Protein AF-A0A8T4N628-F1 (afdb_monomer_lite)

Secondary structure (DSSP, 8-state):
-PPPHHHHHHB---SHHHHHHHHHHHHHHTS---HHHHHHHHHHHHHTBTTTHHHHHHHHHHHHHHHT-

pLDDT: mean 91.27, std 6.36, range [54.44, 97.5]

Structure (mmCIF, N/CA/C/O backbone):
data_AF-A0A8T4N628-F1
#
_entry.id   AF-A0A8T4N628-F1
#
loop_
_atom_site.group_PDB
_atom_site.id
_atom_site.type_symbol
_atom_site.label_atom_id
_atom_site.label_alt_id
_atom_site.label_comp_id
_atom_site.label_asym_id
_atom_site.label_entity_id
_atom_site.label_seq_id
_atom_site.pdbx_PDB_ins_code
_atom_site.Cartn_x
_atom_site.Cartn_y
_atom_site.Cartn_z
_atom_site.occupancy
_atom_site.B_iso_or_equiv
_atom_site.auth_seq_id
_atom_site.auth_comp_id
_atom_site.auth_asym_id
_atom_site.auth_atom_id
_atom_site.pdbx_PDB_model_num
ATOM 1 N N . MET A 1 1 ? 1.112 6.249 -19.879 1.00 72.06 1 MET A N 1
ATOM 2 C CA . MET A 1 1 ? 1.370 6.748 -18.506 1.00 72.06 1 MET A CA 1
ATOM 3 C C . MET A 1 1 ? 2.849 6.602 -18.199 1.00 72.06 1 MET A C 1
ATOM 5 O O . MET A 1 1 ? 3.379 5.522 -18.414 1.00 72.06 1 MET A O 1
ATOM 9 N N . LYS A 1 2 ? 3.507 7.660 -17.710 1.00 80.88 2 LYS A N 1
ATOM 10 C CA . LYS A 1 2 ? 4.933 7.620 -17.356 1.00 80.88 2 LYS A CA 1
ATOM 11 C C . LYS A 1 2 ? 5.096 7.237 -15.878 1.00 80.88 2 LYS A C 1
ATOM 13 O O . LYS A 1 2 ? 4.469 7.844 -15.005 1.00 80.88 2 LYS A O 1
ATOM 18 N N . ILE A 1 3 ? 5.888 6.200 -15.614 1.00 83.69 3 ILE A N 1
ATOM 19 C CA . ILE A 1 3 ? 6.315 5.803 -14.264 1.00 83.69 3 ILE A CA 1
ATOM 20 C C . ILE A 1 3 ? 7.577 6.601 -13.952 1.00 83.69 3 ILE A C 1
ATOM 22 O O . ILE A 1 3 ? 8.496 6.630 -14.774 1.00 83.69 3 ILE A O 1
ATOM 26 N N . THR A 1 4 ? 7.615 7.270 -12.804 1.00 85.75 4 THR A N 1
ATOM 27 C CA . THR A 1 4 ? 8.789 8.051 -12.398 1.00 85.75 4 THR A CA 1
ATOM 28 C C . THR A 1 4 ? 9.878 7.137 -11.838 1.00 85.75 4 THR A C 1
ATOM 30 O O . THR A 1 4 ? 9.604 6.030 -11.370 1.00 85.75 4 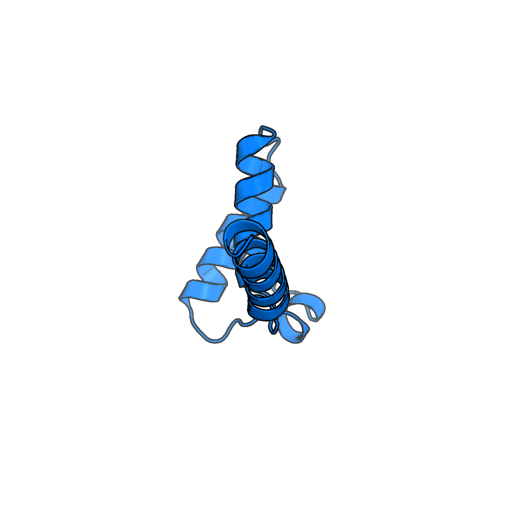THR A O 1
ATOM 33 N N . ASP A 1 5 ? 11.130 7.593 -11.835 1.00 85.75 5 ASP A N 1
ATOM 34 C CA . ASP A 1 5 ? 12.229 6.792 -11.279 1.00 85.75 5 ASP A CA 1
ATOM 35 C C . ASP A 1 5 ? 12.100 6.608 -9.760 1.00 85.75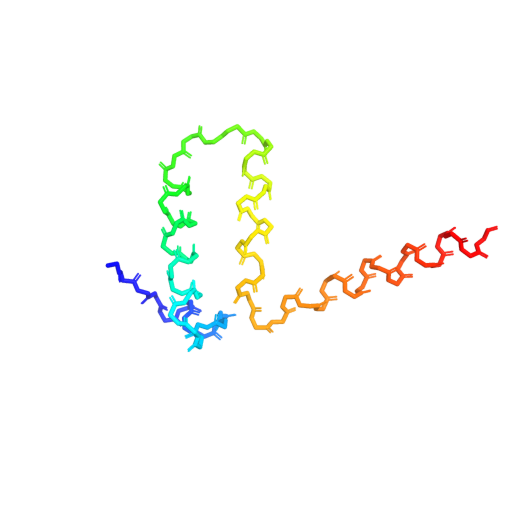 5 ASP A C 1
ATOM 37 O O . ASP A 1 5 ? 12.461 5.560 -9.220 1.00 85.75 5 ASP A O 1
ATOM 41 N N . TYR A 1 6 ? 11.459 7.563 -9.076 1.00 86.25 6 TYR A N 1
ATOM 42 C CA . TYR A 1 6 ? 11.034 7.395 -7.688 1.00 86.25 6 TYR A CA 1
ATOM 43 C C . TYR A 1 6 ? 10.088 6.196 -7.523 1.00 86.25 6 TYR A C 1
ATOM 45 O O . TYR A 1 6 ? 10.282 5.380 -6.622 1.00 86.25 6 TYR A O 1
ATOM 53 N N . GLU A 1 7 ? 9.078 6.057 -8.382 1.00 85.81 7 GLU A N 1
ATOM 54 C CA . GLU A 1 7 ? 8.113 4.954 -8.310 1.00 85.81 7 GLU A CA 1
ATOM 55 C C . GLU A 1 7 ? 8.772 3.611 -8.618 1.00 85.81 7 GLU A C 1
ATOM 57 O O . GLU A 1 7 ? 8.568 2.658 -7.872 1.00 85.81 7 GLU A O 1
ATOM 62 N N . LYS A 1 8 ? 9.649 3.544 -9.627 1.00 85.94 8 LYS A N 1
ATOM 63 C CA . LYS A 1 8 ? 10.442 2.332 -9.906 1.00 85.94 8 LYS A CA 1
ATOM 64 C C . LYS A 1 8 ? 11.300 1.919 -8.707 1.00 85.94 8 LYS A C 1
ATOM 66 O O . LYS A 1 8 ? 11.435 0.734 -8.404 1.00 85.94 8 LYS A O 1
ATOM 71 N N . LYS A 1 9 ? 11.883 2.894 -8.000 1.00 86.31 9 LYS A N 1
ATOM 72 C CA . LYS A 1 9 ? 12.727 2.634 -6.828 1.00 86.31 9 LYS A CA 1
ATOM 73 C C . LYS A 1 9 ? 11.917 2.181 -5.615 1.00 86.31 9 LYS A C 1
ATOM 75 O O . LYS A 1 9 ? 12.381 1.304 -4.886 1.00 86.31 9 LYS A O 1
ATOM 80 N N . ASN A 1 10 ? 10.738 2.756 -5.388 1.00 87.69 10 ASN A N 1
ATOM 81 C CA . ASN A 1 10 ? 9.996 2.588 -4.137 1.00 87.69 10 ASN A CA 1
ATOM 82 C C . ASN A 1 10 ? 8.849 1.577 -4.213 1.00 87.69 10 ASN A C 1
ATOM 84 O O . ASN A 1 10 ? 8.433 1.082 -3.162 1.00 87.69 10 ASN A O 1
ATOM 88 N N . TYR A 1 11 ? 8.328 1.276 -5.404 1.00 91.00 11 TYR A N 1
ATOM 89 C CA . TYR A 1 11 ? 7.170 0.403 -5.577 1.00 91.00 11 TYR A CA 1
ATOM 90 C C . TYR A 1 11 ? 7.549 -1.003 -6.061 1.00 91.00 11 TYR A C 1
ATOM 92 O O . TYR A 1 11 ? 8.595 -1.222 -6.674 1.00 91.00 11 TYR A O 1
ATOM 100 N N . ILE A 1 12 ? 6.701 -1.974 -5.729 1.00 88.56 12 ILE A N 1
ATOM 101 C CA . ILE A 1 12 ? 6.685 -3.325 -6.281 1.00 88.56 12 ILE A CA 1
ATOM 102 C C . ILE A 1 12 ? 5.817 -3.234 -7.531 1.00 88.56 12 ILE A C 1
ATOM 104 O O . ILE A 1 12 ? 4.602 -3.140 -7.429 1.00 88.56 12 ILE A O 1
ATOM 108 N N . LEU A 1 13 ? 6.460 -3.169 -8.693 1.00 86.75 13 LEU A N 1
ATOM 109 C CA . LEU A 1 13 ? 5.800 -3.093 -9.998 1.00 86.75 13 LEU A CA 1
ATOM 110 C C . LEU A 1 13 ? 6.203 -4.309 -10.840 1.00 86.75 13 LEU A C 1
ATOM 112 O O . LEU A 1 13 ? 6.690 -4.162 -11.958 1.00 86.75 13 LEU A O 1
ATOM 116 N N . LYS A 1 14 ? 6.135 -5.499 -10.233 1.00 85.06 14 LYS A N 1
ATOM 117 C CA . LYS A 1 14 ? 6.618 -6.743 -10.851 1.00 85.06 14 LYS A CA 1
ATOM 118 C C . LYS A 1 14 ? 5.555 -7.346 -11.760 1.00 85.06 14 LYS A C 1
ATOM 120 O O . LYS A 1 14 ? 5.898 -7.884 -12.808 1.00 85.06 14 LYS A O 1
ATOM 125 N N . ASP A 1 15 ? 4.293 -7.244 -11.359 1.00 88.94 15 ASP A N 1
ATOM 126 C CA . ASP A 1 15 ? 3.162 -7.744 -12.123 1.00 88.94 15 ASP A CA 1
ATOM 127 C C . ASP A 1 15 ? 2.546 -6.630 -12.983 1.00 88.94 15 ASP A C 1
ATOM 129 O O . ASP A 1 15 ? 2.551 -5.448 -12.622 1.00 88.94 15 ASP A O 1
ATOM 133 N N . LYS A 1 16 ? 1.952 -6.999 -14.124 1.00 88.75 16 LYS A N 1
ATOM 134 C CA . LYS A 1 16 ? 1.187 -6.052 -14.952 1.00 88.75 16 LYS A CA 1
ATOM 135 C C . LYS A 1 16 ? 0.024 -5.436 -14.164 1.00 88.75 16 LYS A C 1
ATOM 137 O O . LYS A 1 16 ? -0.314 -4.272 -14.372 1.00 88.75 16 LYS A O 1
ATOM 142 N N . SER A 1 17 ? -0.551 -6.185 -13.232 1.00 89.50 17 SER A N 1
ATOM 143 C CA . SER A 1 17 ? -1.617 -5.753 -12.332 1.00 89.50 17 SER A CA 1
ATOM 144 C C . SER A 1 17 ? -1.168 -4.607 -11.424 1.00 89.50 17 SER A C 1
ATOM 146 O O . SER A 1 17 ? -1.926 -3.656 -11.241 1.00 89.50 17 SER A O 1
ATOM 148 N N . ASP A 1 18 ? 0.081 -4.615 -10.944 1.00 90.25 18 ASP A N 1
ATOM 149 C CA . ASP A 1 18 ? 0.638 -3.523 -10.131 1.00 90.25 18 ASP A CA 1
ATOM 150 C C . ASP A 1 18 ? 0.642 -2.199 -10.916 1.00 90.25 18 ASP A C 1
ATOM 152 O O . ASP A 1 18 ? 0.311 -1.131 -10.391 1.00 90.25 18 ASP A O 1
ATOM 156 N N . LEU A 1 19 ? 0.963 -2.272 -12.213 1.00 90.81 19 LEU A N 1
ATOM 157 C CA . LEU A 1 19 ? 0.951 -1.122 -13.120 1.00 90.81 19 LEU A CA 1
ATOM 158 C C . LEU A 1 19 ? -0.468 -0.602 -13.368 1.00 90.81 19 LEU A C 1
ATOM 160 O O . LEU A 1 19 ? -0.685 0.614 -13.406 1.00 90.81 19 LEU A O 1
ATOM 164 N N . VAL A 1 20 ? -1.442 -1.505 -13.507 1.00 94.06 20 VAL A N 1
ATOM 165 C CA . VAL A 1 20 ? -2.863 -1.151 -13.649 1.00 94.06 20 VAL A CA 1
ATOM 166 C C . VAL A 1 20 ? -3.368 -0.450 -12.387 1.00 94.06 20 VAL A C 1
ATOM 168 O O . VAL A 1 20 ? -4.020 0.594 -12.489 1.00 94.06 20 VAL A O 1
ATOM 171 N N . ILE A 1 21 ? -3.032 -0.971 -11.204 1.00 93.75 21 ILE A N 1
ATOM 172 C CA . ILE A 1 21 ? -3.393 -0.367 -9.916 1.00 93.75 21 ILE A CA 1
ATOM 173 C C . ILE A 1 21 ? -2.768 1.024 -9.796 1.00 93.75 21 ILE A C 1
ATOM 175 O O . ILE A 1 21 ? -3.488 1.991 -9.541 1.00 93.75 21 ILE A O 1
ATOM 179 N N . LEU A 1 22 ? -1.463 1.161 -10.060 1.00 93.62 22 LEU A N 1
ATOM 180 C CA . LEU A 1 22 ? -0.780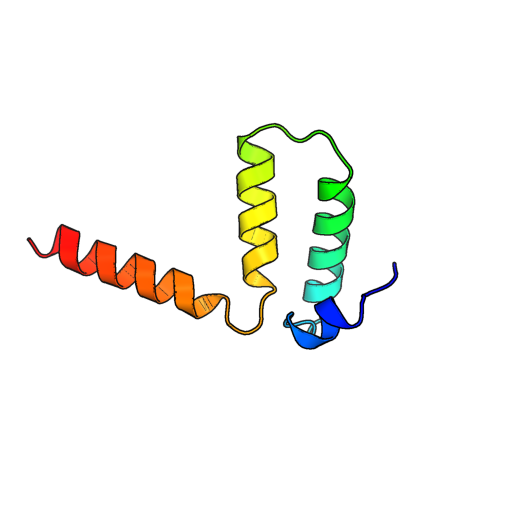 2.456 -10.028 1.00 93.62 22 LEU A CA 1
ATOM 181 C C . LEU A 1 22 ? -1.435 3.462 -10.986 1.00 93.62 22 LEU A C 1
ATOM 183 O O . LEU A 1 22 ? -1.600 4.632 -10.641 1.00 93.62 22 LEU A O 1
ATOM 187 N N . SER A 1 23 ? -1.855 3.015 -12.173 1.00 94.00 23 SER A N 1
ATOM 188 C CA . SER A 1 23 ? -2.545 3.872 -13.137 1.00 94.00 23 SER A CA 1
ATOM 189 C C . SER A 1 23 ? -3.894 4.371 -12.644 1.00 94.00 23 SER A C 1
ATOM 191 O O . SER A 1 23 ? -4.188 5.562 -12.769 1.00 94.00 23 SER A O 1
ATOM 193 N N . LYS A 1 24 ? -4.696 3.493 -12.039 1.00 95.69 24 LYS A N 1
ATOM 194 C CA . LYS A 1 24 ? -5.979 3.870 -11.438 1.00 95.69 24 LYS A CA 1
ATOM 195 C C . LYS A 1 24 ? -5.783 4.838 -10.271 1.00 95.69 24 LYS A C 1
ATOM 197 O O . LYS A 1 24 ? -6.469 5.854 -10.222 1.00 95.69 24 LYS A O 1
ATOM 202 N N . VAL A 1 25 ? -4.805 4.580 -9.399 1.00 94.69 25 VAL A N 1
ATOM 203 C CA . VAL A 1 25 ? -4.450 5.471 -8.282 1.00 94.69 25 VAL A CA 1
ATOM 204 C C . VAL A 1 25 ? -4.096 6.869 -8.790 1.00 94.69 25 VAL A C 1
ATOM 206 O O . VAL A 1 25 ? -4.688 7.835 -8.324 1.00 94.69 25 VAL A O 1
ATOM 209 N N . LYS A 1 26 ? -3.212 6.994 -9.792 1.00 92.00 26 LYS A N 1
ATOM 210 C CA . LYS A 1 26 ? -2.845 8.308 -10.352 1.00 92.00 26 LYS A CA 1
ATOM 211 C C . LYS A 1 26 ? -4.033 9.059 -10.944 1.00 92.00 26 LYS A C 1
ATOM 213 O O . LYS A 1 26 ? -4.134 10.267 -10.767 1.00 92.00 26 LYS A O 1
ATOM 218 N N . LYS A 1 27 ? -4.927 8.360 -11.651 1.00 94.38 27 LYS A N 1
ATOM 219 C CA . LYS A 1 27 ? -6.151 8.978 -12.181 1.00 94.38 27 LYS A CA 1
ATOM 220 C C . LYS A 1 27 ? -7.006 9.531 -11.042 1.00 94.38 27 LYS A C 1
ATOM 222 O O . LYS A 1 27 ? -7.411 10.682 -11.104 1.00 94.38 27 LYS A O 1
ATOM 227 N N . LEU A 1 28 ? -7.217 8.742 -9.989 1.00 94.56 28 LEU A N 1
ATOM 228 C CA . LEU A 1 28 ? -8.023 9.127 -8.828 1.00 94.56 28 LEU A CA 1
ATOM 229 C C . LEU A 1 28 ? -7.399 10.267 -8.007 1.00 94.56 28 LEU A C 1
ATOM 231 O O . LEU A 1 28 ? -8.134 11.119 -7.518 1.00 94.56 28 LEU A O 1
ATOM 235 N N . GLU A 1 29 ? -6.069 10.336 -7.897 1.00 89.25 29 GLU A N 1
ATOM 236 C CA . GLU A 1 29 ? -5.368 11.445 -7.226 1.00 89.25 29 GLU A CA 1
ATOM 237 C C . GLU A 1 29 ? -5.574 12.801 -7.923 1.00 89.25 29 GLU A C 1
ATOM 239 O O . GLU A 1 29 ? -5.507 13.835 -7.263 1.00 89.25 29 GLU A O 1
ATOM 244 N N . ASN A 1 30 ? -5.894 12.804 -9.221 1.00 90.19 30 ASN A N 1
ATOM 245 C CA . ASN A 1 30 ? -6.213 14.021 -9.973 1.00 90.19 30 ASN A CA 1
ATOM 246 C C . ASN A 1 30 ? -7.673 14.482 -9.799 1.00 90.19 30 ASN A C 1
ATOM 248 O O . ASN A 1 30 ? -8.050 15.527 -10.326 1.00 90.19 30 ASN A O 1
ATOM 252 N N . HIS A 1 31 ? -8.507 13.726 -9.078 1.00 93.62 31 HIS A N 1
ATOM 253 C CA . HIS A 1 31 ? -9.901 14.076 -8.817 1.00 93.62 31 HIS A CA 1
ATOM 254 C C . HIS A 1 31 ? -10.103 14.608 -7.392 1.00 93.62 31 HIS A C 1
ATOM 256 O O . HIS A 1 31 ? -9.397 14.258 -6.443 1.00 93.62 31 HIS A O 1
ATOM 262 N N . LYS A 1 32 ? -11.144 15.427 -7.207 1.00 93.94 32 LYS A N 1
ATOM 263 C CA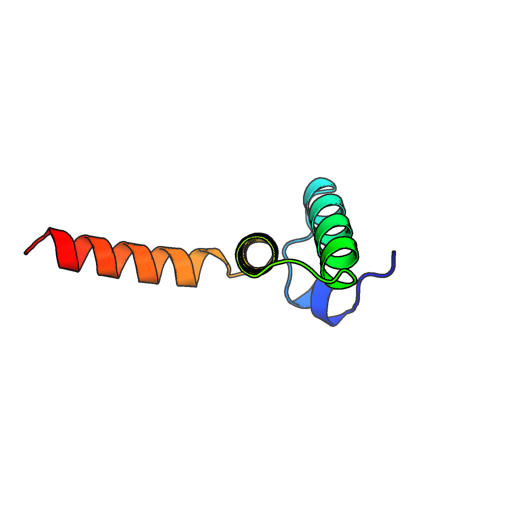 . LYS A 1 32 ? -11.574 15.893 -5.882 1.00 93.94 32 LYS A CA 1
ATOM 264 C C . LYS A 1 32 ? -12.379 14.800 -5.170 1.00 93.94 32 LYS A C 1
ATOM 266 O O . LYS A 1 32 ? -13.601 14.845 -5.108 1.00 93.94 32 LYS A O 1
ATOM 271 N N . LEU A 1 33 ? -11.671 13.813 -4.633 1.00 95.00 33 LEU A N 1
ATOM 272 C CA . LEU A 1 33 ? -12.256 12.717 -3.861 1.00 95.00 33 LEU A CA 1
ATOM 273 C C . LEU A 1 33 ? -12.792 13.195 -2.497 1.00 95.00 33 LEU A C 1
ATOM 275 O O . LEU A 1 33 ? -12.218 14.100 -1.870 1.00 95.00 33 LEU A O 1
ATOM 279 N N . ASN A 1 34 ? -13.854 12.550 -2.006 1.00 96.31 34 ASN A N 1
ATOM 280 C CA . ASN A 1 34 ? -14.310 12.722 -0.625 1.00 96.31 34 ASN A CA 1
ATOM 281 C C . ASN A 1 34 ? -13.293 12.109 0.366 1.00 96.31 34 ASN A C 1
ATOM 283 O O . ASN A 1 34 ? -12.341 11.432 -0.029 1.00 96.31 34 ASN A O 1
ATOM 287 N N . LYS A 1 35 ? -13.461 12.364 1.670 1.00 95.69 35 LYS A N 1
ATOM 288 C CA . LYS A 1 35 ? -12.497 11.922 2.693 1.00 95.69 35 LYS A CA 1
ATOM 289 C C . LYS A 1 35 ? -12.309 10.398 2.710 1.00 95.69 35 LYS A C 1
ATOM 291 O O . LYS A 1 35 ? -11.172 9.937 2.749 1.00 95.69 35 LYS A O 1
ATOM 296 N N . LYS A 1 36 ? -13.405 9.640 2.626 1.00 95.88 36 LYS A N 1
ATOM 297 C CA . LYS A 1 36 ? -13.391 8.172 2.655 1.00 95.88 36 LYS A CA 1
ATOM 298 C C . LYS A 1 36 ? -12.639 7.605 1.450 1.00 95.88 36 LYS A C 1
ATOM 300 O O . LYS A 1 36 ? -11.729 6.798 1.614 1.00 95.88 36 LYS A O 1
ATOM 305 N N . ASP A 1 37 ? -12.944 8.091 0.253 1.00 96.00 37 ASP A N 1
ATOM 306 C CA . ASP A 1 37 ? -12.303 7.629 -0.979 1.00 96.00 37 ASP A CA 1
ATOM 307 C C . ASP A 1 37 ? -10.816 7.995 -1.008 1.00 96.00 37 ASP A C 1
ATOM 309 O O . ASP A 1 37 ? -9.988 7.185 -1.423 1.00 96.00 37 ASP A O 1
ATOM 313 N N . LYS A 1 38 ? -10.441 9.174 -0.488 1.00 95.31 38 LYS A N 1
ATOM 314 C CA . LYS A 1 38 ? -9.027 9.552 -0.311 1.00 95.31 38 LYS A CA 1
ATOM 315 C C . LYS A 1 38 ? -8.282 8.577 0.590 1.00 95.31 38 LYS A C 1
ATOM 317 O O . LYS A 1 38 ? -7.154 8.200 0.272 1.00 95.31 38 LYS A O 1
ATOM 322 N N . GLU A 1 39 ? -8.880 8.185 1.710 1.00 94.94 39 GLU A N 1
ATOM 323 C CA . GLU A 1 39 ? -8.269 7.242 2.650 1.00 94.94 39 GLU A CA 1
ATOM 324 C C . GLU A 1 39 ? -8.069 5.866 2.007 1.00 94.94 39 GLU A C 1
ATOM 326 O O . GLU A 1 39 ? -6.977 5.300 2.109 1.00 94.94 39 GLU A O 1
ATOM 331 N N . ILE A 1 40 ? -9.064 5.379 1.261 1.00 95.75 40 ILE A N 1
ATOM 332 C CA . ILE A 1 40 ? -8.973 4.112 0.527 1.00 95.75 40 ILE A CA 1
ATOM 333 C C . ILE A 1 40 ? -7.907 4.173 -0.570 1.00 95.75 40 ILE A C 1
ATOM 335 O O . ILE A 1 40 ? -7.049 3.294 -0.634 1.00 95.75 40 ILE A O 1
ATOM 339 N N . VAL A 1 41 ? -7.886 5.221 -1.398 1.00 96.00 41 VAL A N 1
ATOM 340 C CA . VAL A 1 41 ? -6.868 5.384 -2.452 1.00 96.00 41 VAL A CA 1
ATOM 341 C C . VAL A 1 41 ? -5.464 5.450 -1.851 1.00 96.00 41 VAL A C 1
ATOM 343 O O . VAL A 1 41 ? -4.536 4.820 -2.364 1.00 96.00 41 VAL A O 1
ATOM 346 N N . LYS A 1 42 ? -5.302 6.147 -0.720 1.00 93.25 42 LYS A N 1
ATOM 347 C CA . LYS A 1 42 ? -4.029 6.212 0.004 1.00 93.25 42 LYS A CA 1
ATOM 348 C C . LYS A 1 42 ? -3.612 4.839 0.532 1.00 93.25 42 LYS A C 1
ATOM 350 O O . LYS A 1 42 ? -2.440 4.493 0.405 1.00 93.25 42 LYS A O 1
ATOM 355 N N . LEU A 1 43 ? -4.542 4.059 1.082 1.00 93.69 43 LEU A N 1
ATOM 356 C CA . LEU A 1 43 ? -4.287 2.693 1.543 1.00 93.69 43 LEU A CA 1
ATOM 357 C C . LEU A 1 43 ? -3.884 1.765 0.386 1.00 93.69 43 LEU A C 1
ATOM 359 O O . LEU A 1 43 ? -2.902 1.041 0.498 1.00 93.69 43 LEU A O 1
ATOM 363 N N . ILE A 1 44 ? -4.574 1.826 -0.752 1.00 94.44 44 ILE A N 1
ATOM 364 C CA . ILE A 1 44 ? -4.216 1.034 -1.940 1.00 94.44 44 ILE A CA 1
ATOM 365 C C . ILE A 1 44 ? -2.813 1.422 -2.432 1.00 94.44 44 ILE A C 1
ATOM 367 O O . ILE A 1 44 ? -1.978 0.564 -2.713 1.00 94.44 44 ILE A O 1
ATOM 371 N N . LYS A 1 45 ? -2.496 2.721 -2.466 1.00 93.38 45 LYS A N 1
ATOM 372 C CA . LYS A 1 45 ? -1.170 3.208 -2.873 1.00 93.38 45 LYS A CA 1
ATOM 373 C C . LYS A 1 45 ? -0.053 2.736 -1.941 1.00 93.38 45 LYS A C 1
ATOM 375 O O . LYS A 1 45 ? 1.064 2.512 -2.406 1.00 93.38 45 LYS A O 1
ATOM 380 N N . THR A 1 46 ? -0.300 2.584 -0.634 1.00 92.19 46 THR A N 1
ATOM 381 C CA . THR A 1 46 ? 0.741 2.073 0.273 1.00 92.19 46 THR A CA 1
ATOM 382 C C . THR A 1 46 ? 1.077 0.620 -0.011 1.00 92.19 46 THR A C 1
ATOM 384 O O . THR A 1 46 ? 2.250 0.290 0.118 1.00 92.19 46 THR A O 1
ATOM 387 N N . GLN A 1 47 ? 0.122 -0.201 -0.460 1.00 92.31 47 GLN A N 1
ATOM 388 C CA . GLN A 1 47 ? 0.334 -1.613 -0.815 1.00 92.31 47 GLN A CA 1
ATOM 389 C C . GLN A 1 47 ? 1.265 -1.802 -2.021 1.00 92.31 47 GLN A C 1
ATOM 391 O O . GLN A 1 47 ? 1.885 -2.852 -2.162 1.00 92.31 47 GLN A O 1
ATOM 396 N N . LEU A 1 48 ? 1.446 -0.766 -2.844 1.00 93.25 48 LEU A N 1
ATOM 397 C CA . LEU A 1 48 ? 2.439 -0.780 -3.916 1.00 93.25 48 LEU A CA 1
ATOM 398 C C . LEU A 1 48 ? 3.869 -0.569 -3.402 1.00 93.25 48 LEU A C 1
ATOM 400 O O . LEU A 1 48 ? 4.805 -0.848 -4.134 1.00 93.25 48 LEU A O 1
ATOM 404 N N . LYS A 1 49 ? 4.105 -0.082 -2.175 1.00 92.62 49 LYS A N 1
ATOM 405 C CA . LYS A 1 49 ? 5.469 0.177 -1.662 1.00 92.62 49 LYS A CA 1
ATOM 406 C C . LYS A 1 49 ? 6.230 -1.118 -1.383 1.00 92.62 49 LYS A C 1
ATOM 408 O O . LYS A 1 49 ? 5.678 -2.009 -0.767 1.00 92.62 49 LYS A O 1
ATOM 413 N N . LYS A 1 50 ? 7.536 -1.193 -1.662 1.00 90.94 50 LYS A N 1
ATOM 414 C CA . LYS A 1 50 ? 8.381 -2.380 -1.370 1.00 90.94 50 LYS A CA 1
ATOM 415 C C . LYS A 1 50 ? 8.196 -2.965 0.035 1.00 90.94 50 LYS A C 1
ATOM 417 O O . LYS A 1 50 ? 8.070 -4.175 0.188 1.00 90.94 50 LYS A O 1
ATOM 422 N N . ASN A 1 51 ? 8.078 -2.096 1.035 1.00 88.75 51 ASN A N 1
ATOM 423 C CA . ASN A 1 51 ? 7.982 -2.485 2.442 1.00 88.75 51 ASN A CA 1
ATOM 424 C C . ASN A 1 51 ? 6.577 -2.288 3.034 1.00 88.75 51 ASN A C 1
ATOM 426 O O . ASN A 1 51 ? 6.435 -2.075 4.236 1.00 88.75 51 ASN A O 1
ATOM 430 N N . TRP A 1 52 ? 5.528 -2.337 2.209 1.00 91.62 52 TRP A N 1
ATOM 431 C CA . TRP A 1 52 ? 4.149 -2.066 2.633 1.00 91.62 52 TRP A CA 1
ATOM 432 C C . TRP A 1 52 ? 3.635 -2.976 3.754 1.00 91.62 52 TRP A C 1
ATOM 434 O O . TRP A 1 52 ? 2.765 -2.575 4.524 1.00 91.62 52 TRP A O 1
ATOM 444 N N . ARG A 1 53 ? 4.206 -4.177 3.882 1.00 91.38 53 ARG A N 1
ATOM 445 C CA . ARG A 1 53 ? 3.859 -5.146 4.928 1.00 91.38 53 ARG A CA 1
ATOM 446 C C . ARG A 1 53 ? 4.314 -4.703 6.321 1.00 91.38 53 ARG A C 1
ATOM 448 O O . ARG A 1 53 ? 3.629 -4.997 7.293 1.00 91.38 53 ARG A O 1
ATOM 455 N N . LEU A 1 54 ? 5.416 -3.953 6.432 1.00 92.75 54 LEU A N 1
ATOM 456 C CA . LEU A 1 54 ? 5.974 -3.519 7.721 1.00 92.75 54 LEU A CA 1
ATOM 457 C C . LEU A 1 54 ? 4.986 -2.710 8.583 1.00 92.75 54 LEU A C 1
ATOM 459 O O . LEU A 1 54 ? 4.775 -3.085 9.739 1.00 92.75 54 LEU A O 1
ATOM 463 N N . PRO A 1 55 ? 4.351 -1.629 8.083 1.00 90.75 55 PRO A N 1
ATOM 464 C CA . PRO A 1 55 ? 3.391 -0.875 8.888 1.00 90.75 55 PRO A CA 1
ATOM 465 C C . PRO A 1 55 ? 2.153 -1.699 9.268 1.00 90.75 55 PRO A C 1
ATOM 467 O O . PRO A 1 55 ? 1.606 -1.478 10.347 1.00 90.75 55 PRO A O 1
ATOM 470 N N . LEU A 1 56 ? 1.737 -2.664 8.436 1.00 92.69 56 LEU A N 1
ATOM 471 C CA . LEU A 1 56 ? 0.614 -3.554 8.750 1.00 92.69 56 LEU A CA 1
ATOM 472 C C . LEU A 1 56 ? 0.962 -4.514 9.883 1.00 92.69 56 LEU A C 1
ATOM 474 O O . LEU A 1 56 ? 0.224 -4.585 10.858 1.00 92.69 56 LEU A O 1
ATOM 478 N N . ILE A 1 57 ? 2.114 -5.184 9.797 1.00 95.44 57 ILE A N 1
ATOM 479 C CA . ILE A 1 57 ? 2.604 -6.080 10.854 1.00 95.44 57 ILE A CA 1
ATOM 480 C C . ILE A 1 57 ? 2.728 -5.314 12.176 1.00 95.44 57 ILE A C 1
ATOM 482 O O . ILE A 1 57 ? 2.239 -5.773 13.205 1.00 95.44 57 ILE A O 1
ATOM 486 N N . LYS A 1 58 ? 3.304 -4.103 12.152 1.00 95.75 58 LYS A N 1
ATOM 487 C CA . LYS A 1 58 ? 3.418 -3.249 13.345 1.00 95.75 58 LYS A CA 1
ATOM 488 C C . LYS A 1 58 ? 2.052 -2.928 13.960 1.00 95.75 58 LYS A C 1
ATOM 490 O O . LYS A 1 58 ? 1.904 -2.970 15.179 1.00 95.75 58 LYS A O 1
ATOM 495 N N . TYR A 1 59 ? 1.066 -2.595 13.130 1.00 94.00 59 TYR A N 1
ATOM 496 C CA . TYR A 1 59 ? -0.283 -2.285 13.595 1.00 94.00 59 TYR A CA 1
ATOM 497 C C . TYR A 1 59 ? -0.991 -3.519 14.170 1.00 94.00 59 TYR A C 1
ATOM 499 O O . TYR A 1 59 ? -1.560 -3.437 15.255 1.00 94.00 59 TYR A O 1
ATOM 507 N N . LEU A 1 60 ? -0.900 -4.666 13.491 1.00 96.19 60 LEU A N 1
ATOM 508 C CA . LEU A 1 60 ? -1.482 -5.928 13.952 1.00 96.19 60 LEU A CA 1
ATOM 509 C C . LEU A 1 60 ? -0.871 -6.380 15.280 1.00 96.19 60 LEU A C 1
ATOM 511 O O . LEU A 1 60 ? -1.613 -6.716 16.195 1.00 96.19 60 LEU A O 1
ATOM 515 N N . ASN A 1 61 ? 0.452 -6.294 15.438 1.00 97.50 61 ASN A N 1
ATOM 516 C CA . ASN A 1 61 ? 1.114 -6.605 16.708 1.00 97.50 61 ASN A CA 1
ATOM 517 C C . ASN A 1 61 ? 0.582 -5.737 17.855 1.00 97.50 61 ASN A C 1
ATOM 519 O O . ASN A 1 61 ? 0.344 -6.239 18.951 1.00 97.50 61 ASN A O 1
ATOM 523 N N . ARG A 1 62 ? 0.337 -4.445 17.601 1.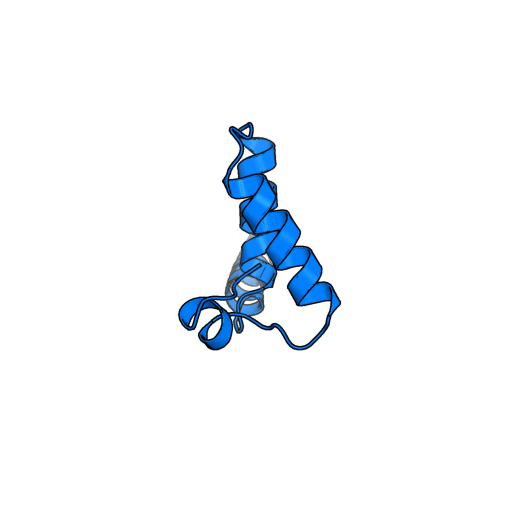00 96.69 62 ARG A N 1
ATOM 524 C CA . ARG A 1 62 ? -0.271 -3.548 18.591 1.00 96.69 62 ARG A CA 1
ATOM 525 C C . ARG A 1 62 ? -1.689 -3.985 18.968 1.00 96.69 62 ARG A C 1
ATOM 527 O O . ARG A 1 62 ? -2.013 -3.967 20.150 1.00 96.69 62 ARG A O 1
ATOM 534 N N . LEU A 1 63 ? -2.511 -4.383 17.995 1.00 97.19 63 LEU A N 1
ATOM 535 C CA . LEU A 1 63 ? -3.857 -4.898 18.270 1.00 97.19 63 LEU A CA 1
ATOM 536 C C . LEU A 1 63 ? -3.806 -6.199 19.074 1.00 97.19 63 LEU A C 1
ATOM 538 O O . LEU A 1 63 ? -4.518 -6.327 20.061 1.00 97.19 63 LEU A O 1
ATOM 542 N N . ILE A 1 64 ? -2.923 -7.129 18.708 1.00 97.06 64 ILE A N 1
ATOM 543 C CA . ILE A 1 64 ? -2.739 -8.382 19.450 1.00 97.06 64 ILE A CA 1
ATOM 544 C C . ILE A 1 64 ? -2.395 -8.090 20.916 1.00 97.06 64 ILE A C 1
ATOM 546 O O . ILE A 1 64 ? -2.945 -8.732 21.799 1.00 97.06 64 ILE A O 1
ATOM 550 N N . ILE A 1 65 ? -1.525 -7.113 21.193 1.00 96.75 65 ILE A N 1
ATOM 551 C CA . ILE A 1 65 ? -1.201 -6.697 22.568 1.00 96.75 65 ILE A CA 1
ATOM 552 C C . ILE A 1 65 ? -2.427 -6.113 23.279 1.00 96.75 65 ILE A C 1
ATOM 554 O O . ILE A 1 65 ? -2.660 -6.422 24.443 1.00 96.75 65 ILE A O 1
ATOM 558 N N . GLN A 1 66 ? -3.205 -5.275 22.591 1.00 96.19 66 GLN A N 1
ATOM 559 C CA . GLN A 1 66 ? -4.380 -4.618 23.162 1.00 96.19 66 GLN 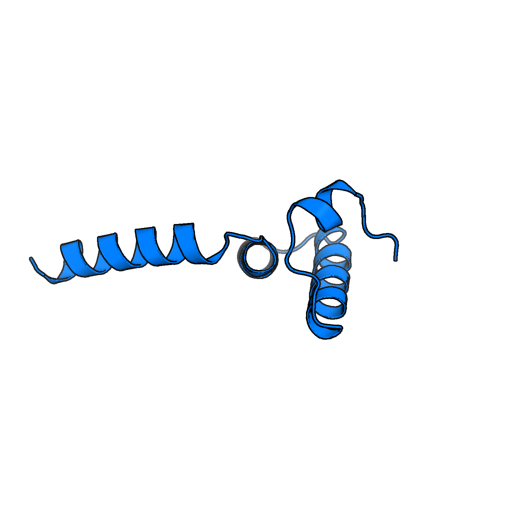A CA 1
ATOM 560 C C . GLN A 1 66 ? -5.477 -5.610 23.567 1.00 96.19 66 GLN A C 1
ATOM 562 O O . GLN A 1 66 ? -6.058 -5.437 24.627 1.00 96.19 66 GLN A O 1
ATOM 567 N N . TYR A 1 67 ? -5.742 -6.626 22.743 1.00 96.50 67 TYR A N 1
ATOM 568 C CA . TYR A 1 67 ? -6.786 -7.632 22.987 1.00 96.50 67 TYR A CA 1
ATOM 569 C C . TYR A 1 67 ? -6.300 -8.858 23.781 1.00 96.50 67 TYR A C 1
ATOM 571 O O . TYR A 1 67 ? -7.090 -9.752 24.064 1.00 96.50 67 TYR A O 1
ATOM 579 N N . LYS A 1 68 ? -4.999 -8.939 24.101 1.00 85.62 68 LYS A N 1
ATOM 580 C CA . LYS A 1 68 ? -4.439 -9.928 25.043 1.00 85.62 68 LYS A CA 1
ATOM 581 C C . LYS A 1 68 ? -4.493 -9.463 26.504 1.00 85.62 68 LYS A C 1
ATOM 583 O O . LYS A 1 68 ? -4.167 -10.256 27.383 1.00 85.62 68 LYS A O 1
ATOM 588 N N . LYS A 1 69 ? -4.827 -8.194 26.741 1.00 54.44 69 LYS A N 1
ATOM 589 C CA . LYS A 1 69 ? -5.231 -7.677 28.052 1.00 54.44 69 LYS A CA 1
ATOM 590 C C . LYS A 1 69 ? -6.725 -7.880 28.237 1.00 54.44 69 LYS A C 1
ATOM 592 O O . LYS A 1 69 ? -7.107 -8.094 29.403 1.00 54.44 69 LYS A O 1
#

Sequence (69 aa):
MKITDYEKKNYILKDKSDLVILSKVKKLENHKLNKKDKEIVKLIKTQLKKNWRLPLIKYLNRLIIQYKK

Foldseek 3Di:
DDDDVVLVVFFDPPDPVLVVLVVVLVVVVPDPDDPVVVVVSVLSVLNRTPPSVVVVVVVVVVVVVVVVD

Radius of gyration: 14.8 Å; chains: 1; bounding box: 27×26×47 Å